Protein AF-A0A519RHC0-F1 (afdb_monomer_lite)

Structure (mmCIF, N/CA/C/O backbone):
data_AF-A0A519RHC0-F1
#
_entry.id   AF-A0A519RHC0-F1
#
loop_
_atom_site.group_PDB
_atom_site.id
_atom_site.type_symbol
_atom_site.label_atom_id
_atom_site.label_alt_id
_atom_site.label_comp_id
_atom_site.label_asym_id
_atom_site.label_entity_id
_atom_site.label_seq_id
_atom_site.pdbx_PDB_ins_code
_atom_site.Cartn_x
_atom_site.Cartn_y
_atom_site.Cartn_z
_atom_site.occupancy
_atom_site.B_iso_or_equiv
_atom_site.auth_seq_id
_atom_site.auth_comp_id
_atom_site.auth_asym_id
_atom_site.auth_atom_id
_atom_site.pdbx_PDB_model_num
ATOM 1 N N . MET A 1 1 ? -9.148 10.036 -13.411 1.00 66.56 1 MET A N 1
ATOM 2 C CA . MET A 1 1 ? -9.063 9.448 -12.068 1.00 66.56 1 MET A CA 1
ATOM 3 C C . MET A 1 1 ? -7.652 9.653 -11.545 1.00 66.56 1 MET A C 1
ATOM 5 O O . MET A 1 1 ? -6.712 9.320 -12.264 1.00 66.56 1 MET A O 1
ATOM 9 N N . THR A 1 2 ? -7.493 10.278 -10.383 1.00 83.12 2 THR A N 1
ATOM 10 C CA . THR A 1 2 ? -6.191 10.531 -9.744 1.00 83.12 2 THR A CA 1
ATOM 11 C C . THR A 1 2 ? -5.680 9.282 -9.009 1.00 83.12 2 THR A C 1
ATOM 13 O O . THR A 1 2 ? -6.418 8.313 -8.827 1.00 83.12 2 THR A O 1
ATOM 16 N N . VAL A 1 3 ? -4.407 9.281 -8.585 1.00 81.81 3 VAL A N 1
ATOM 17 C CA . VAL A 1 3 ? -3.841 8.221 -7.717 1.00 81.81 3 VAL A CA 1
ATOM 18 C C . VAL A 1 3 ? -4.651 8.081 -6.438 1.00 81.81 3 VAL A C 1
ATOM 20 O O . VAL A 1 3 ? -4.997 6.974 -6.043 1.00 81.81 3 VAL A O 1
ATOM 23 N N . GLN A 1 4 ? -4.970 9.218 -5.828 1.00 85.00 4 GLN A N 1
ATOM 24 C CA . GLN A 1 4 ? -5.703 9.286 -4.578 1.00 85.00 4 GLN A CA 1
ATOM 25 C C . GLN A 1 4 ? -7.122 8.728 -4.727 1.00 85.00 4 GLN A C 1
ATOM 27 O O . GLN A 1 4 ? -7.542 7.918 -3.913 1.00 85.00 4 GLN A O 1
ATOM 32 N N . GLU A 1 5 ? -7.837 9.078 -5.802 1.00 88.06 5 GLU A N 1
ATOM 33 C CA . GLU A 1 5 ? -9.169 8.523 -6.080 1.00 88.06 5 GLU A CA 1
ATOM 34 C C . GLU A 1 5 ? -9.130 7.001 -6.254 1.00 88.06 5 GLU A C 1
ATOM 36 O O . GLU A 1 5 ? -9.985 6.299 -5.718 1.00 88.06 5 GLU A O 1
ATOM 41 N N . LEU A 1 6 ? -8.124 6.482 -6.966 1.00 88.50 6 LEU A N 1
ATOM 42 C CA . LEU A 1 6 ? -7.951 5.042 -7.147 1.00 88.50 6 LEU A CA 1
ATOM 43 C C . LEU A 1 6 ? -7.641 4.336 -5.820 1.00 88.50 6 LEU A C 1
ATOM 45 O O . LEU A 1 6 ? -8.200 3.275 -5.553 1.00 88.50 6 LEU A O 1
ATOM 49 N N . ILE A 1 7 ? -6.774 4.922 -4.990 1.00 91.69 7 ILE A N 1
ATOM 50 C CA . ILE A 1 7 ? -6.450 4.390 -3.661 1.00 91.69 7 ILE A CA 1
ATOM 51 C C . ILE A 1 7 ? -7.691 4.367 -2.784 1.00 91.69 7 ILE A C 1
ATOM 53 O O . ILE A 1 7 ? -7.992 3.317 -2.229 1.00 91.69 7 ILE A O 1
AT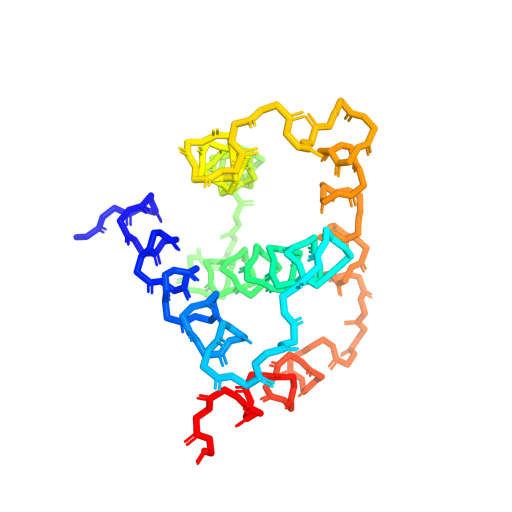OM 57 N N . ASN A 1 8 ? -8.439 5.468 -2.719 1.00 91.31 8 ASN A N 1
ATOM 58 C CA . ASN A 1 8 ? -9.664 5.539 -1.930 1.00 91.31 8 ASN A CA 1
ATOM 59 C C . ASN A 1 8 ? -10.654 4.456 -2.368 1.00 91.31 8 ASN A C 1
ATOM 61 O O . ASN A 1 8 ? -11.100 3.676 -1.539 1.00 91.31 8 ASN A O 1
ATOM 65 N N . GLN A 1 9 ? -10.908 4.316 -3.674 1.00 91.88 9 GLN A N 1
ATOM 66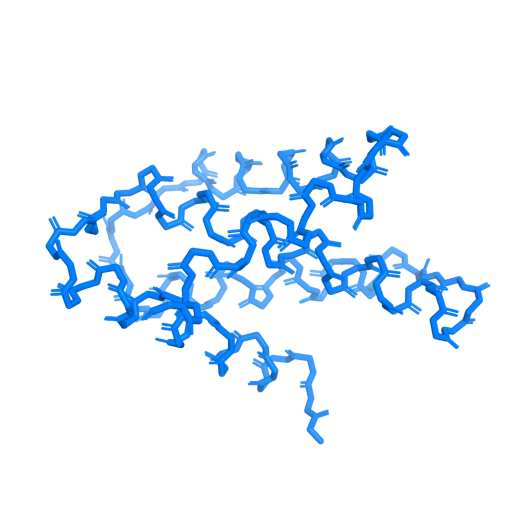 C CA . GLN A 1 9 ? -11.815 3.285 -4.190 1.00 91.88 9 GLN A CA 1
ATOM 67 C C . GLN A 1 9 ? -11.367 1.857 -3.851 1.00 91.88 9 GLN A C 1
ATOM 69 O O . GLN A 1 9 ? -12.195 1.024 -3.479 1.00 91.88 9 GLN A O 1
ATOM 74 N N . GLN A 1 10 ? -10.075 1.548 -4.000 1.00 92.00 10 GLN A N 1
ATOM 75 C CA . GLN A 1 10 ? -9.565 0.209 -3.700 1.00 92.00 10 GLN A CA 1
ATOM 76 C C . GLN A 1 10 ? -9.571 -0.079 -2.201 1.00 92.00 10 GLN A C 1
ATOM 78 O O . GLN A 1 10 ? -10.040 -1.137 -1.782 1.00 92.00 10 GLN A O 1
ATOM 83 N N . MET A 1 11 ? -9.102 0.869 -1.394 1.00 95.06 11 MET A N 1
ATOM 84 C CA . MET A 1 11 ? -9.089 0.742 0.055 1.00 95.06 11 MET A CA 1
ATOM 85 C C . MET A 1 11 ? -10.511 0.633 0.608 1.00 95.06 11 MET A C 1
ATOM 87 O O . MET A 1 11 ? -10.773 -0.298 1.362 1.00 95.06 11 MET A O 1
ATOM 91 N N . ASP A 1 12 ? -11.454 1.472 0.173 1.00 94.38 12 ASP A N 1
ATOM 92 C CA . ASP A 1 12 ? -12.867 1.376 0.563 1.00 94.38 12 ASP A CA 1
ATOM 93 C C . ASP A 1 12 ? -13.445 -0.006 0.251 1.00 94.38 12 ASP A C 1
ATOM 95 O O . ASP A 1 12 ? -14.127 -0.609 1.083 1.00 94.38 12 ASP A O 1
ATOM 99 N N . HIS A 1 13 ? -13.140 -0.549 -0.931 1.00 94.19 13 HIS A N 1
ATOM 100 C CA . HIS A 1 13 ? -13.584 -1.885 -1.307 1.00 94.19 13 HIS A CA 1
ATOM 101 C C . HIS A 1 13 ? -13.018 -2.965 -0.372 1.00 94.19 13 HIS A C 1
ATOM 103 O O . HIS A 1 13 ? -13.774 -3.779 0.167 1.00 94.19 13 HIS A O 1
ATOM 109 N N . PHE A 1 14 ? -11.700 -2.982 -0.160 1.00 94.75 14 PHE A N 1
ATOM 110 C CA . PHE A 1 14 ? -11.042 -4.007 0.651 1.00 94.75 14 PHE A CA 1
ATOM 111 C C . PHE A 1 14 ? -11.407 -3.897 2.134 1.00 94.75 14 PHE A C 1
ATOM 113 O O . PHE A 1 14 ? -11.755 -4.900 2.759 1.00 94.75 14 PHE A O 1
ATOM 120 N N . ILE A 1 15 ? -11.409 -2.684 2.686 1.00 94.12 15 ILE A N 1
ATOM 121 C CA . ILE A 1 15 ? -11.832 -2.419 4.062 1.00 94.12 15 ILE A CA 1
ATOM 122 C C . ILE A 1 15 ? -13.308 -2.778 4.247 1.00 94.12 15 ILE A C 1
ATOM 124 O O . ILE A 1 15 ? -13.644 -3.485 5.197 1.00 94.12 15 ILE A O 1
ATOM 128 N N . GLY A 1 16 ? -14.188 -2.396 3.317 1.00 93.31 16 GLY A N 1
ATOM 129 C CA . GLY A 1 16 ? -15.605 -2.762 3.364 1.00 93.31 16 GLY A CA 1
ATOM 130 C C . GLY A 1 16 ? -15.823 -4.279 3.394 1.00 93.31 16 GLY A C 1
ATOM 131 O O . GLY A 1 16 ? -16.656 -4.780 4.152 1.00 93.31 16 GLY A O 1
ATOM 132 N N . LYS A 1 17 ? -15.022 -5.038 2.637 1.00 94.44 17 LYS A N 1
ATOM 133 C CA . LYS A 1 17 ? -15.031 -6.509 2.667 1.00 94.44 17 LYS A CA 1
ATOM 134 C C . LYS A 1 17 ? -14.544 -7.076 4.003 1.00 94.44 17 LYS A C 1
ATOM 136 O O . LYS A 1 17 ? -15.149 -8.030 4.492 1.00 94.44 17 LYS A O 1
ATOM 141 N N . LEU A 1 18 ? -13.502 -6.502 4.608 1.00 93.12 18 LEU A N 1
ATOM 142 C CA . LEU A 1 18 ? -13.039 -6.907 5.942 1.00 93.12 18 LEU A CA 1
ATOM 143 C C . LEU A 1 18 ? -14.095 -6.640 7.016 1.00 93.12 18 LEU A C 1
ATOM 145 O O . LEU A 1 18 ? -14.338 -7.504 7.857 1.00 93.12 18 LEU A O 1
ATOM 149 N N . ILE A 1 19 ? -14.755 -5.480 6.961 1.00 92.25 19 ILE A N 1
ATOM 150 C CA . ILE A 1 19 ? -15.847 -5.122 7.874 1.00 92.25 19 ILE A CA 1
ATOM 151 C C . ILE A 1 19 ? -17.000 -6.120 7.727 1.00 92.25 19 ILE A C 1
ATOM 153 O O . ILE A 1 19 ? -17.457 -6.675 8.723 1.00 92.25 19 ILE A O 1
ATOM 157 N N . ALA A 1 20 ? -17.423 -6.426 6.495 1.00 92.50 20 ALA A N 1
ATOM 158 C CA . ALA A 1 20 ? -18.502 -7.384 6.240 1.00 92.50 20 ALA A CA 1
ATOM 159 C C . ALA A 1 20 ? -18.192 -8.801 6.760 1.00 92.50 20 ALA A C 1
ATOM 161 O O . ALA A 1 20 ? -19.104 -9.530 7.147 1.00 92.50 20 ALA A O 1
ATOM 162 N N . LYS A 1 21 ? -16.911 -9.189 6.790 1.00 91.75 21 LYS A N 1
ATOM 163 C CA . LYS A 1 21 ? -16.441 -10.477 7.328 1.00 91.75 21 LYS A CA 1
ATOM 164 C C . LYS A 1 21 ? -16.122 -10.433 8.831 1.00 91.75 21 LYS A C 1
ATOM 166 O O . LYS A 1 21 ? -15.722 -11.455 9.380 1.00 91.75 21 LYS A O 1
ATOM 171 N N . ASN A 1 22 ? -16.291 -9.285 9.497 1.00 91.62 22 ASN A N 1
ATOM 172 C CA . ASN A 1 22 ? -15.878 -9.044 10.885 1.00 91.62 22 ASN A CA 1
ATOM 173 C C . ASN A 1 22 ? -14.388 -9.372 11.138 1.00 91.62 22 ASN A C 1
ATOM 175 O O . ASN A 1 22 ? -14.020 -9.949 12.158 1.00 91.62 22 ASN A O 1
ATOM 179 N N . GLN A 1 23 ? -13.536 -9.034 10.166 1.00 92.00 23 GLN A N 1
ATOM 180 C CA . GLN A 1 23 ? -12.092 -9.304 10.147 1.00 92.00 23 GLN A CA 1
ATOM 181 C C . GLN A 1 23 ? -11.253 -8.020 10.228 1.00 92.00 23 GLN A C 1
ATOM 183 O O . GLN A 1 23 ? -10.064 -8.036 9.921 1.00 92.00 23 GLN A O 1
ATOM 188 N N . ILE A 1 24 ? -11.865 -6.890 10.590 1.00 92.19 24 ILE A N 1
ATOM 189 C CA . ILE A 1 24 ? -11.165 -5.609 10.661 1.00 92.19 24 ILE A CA 1
ATOM 190 C C . ILE A 1 24 ? -10.301 -5.535 11.931 1.00 92.19 24 ILE A C 1
ATOM 192 O O . ILE A 1 24 ? -10.788 -5.719 13.044 1.00 92.19 24 ILE A O 1
ATOM 196 N N . SER A 1 25 ? -9.008 -5.272 11.751 1.00 93.44 25 SER A N 1
ATOM 197 C CA . SER A 1 25 ? -8.040 -4.973 12.812 1.00 93.44 25 SER A CA 1
ATOM 198 C C . SER A 1 25 ? -6.976 -4.015 12.275 1.00 93.44 25 SER A C 1
ATOM 200 O O . SER A 1 25 ? -6.850 -3.866 11.055 1.00 93.44 25 SER A O 1
ATOM 202 N N . ILE A 1 26 ? -6.192 -3.392 13.161 1.00 92.00 26 ILE A N 1
ATOM 203 C CA . ILE A 1 26 ? -5.074 -2.517 12.767 1.00 92.00 26 ILE A CA 1
ATOM 204 C C . ILE A 1 26 ? -4.113 -3.279 11.851 1.00 92.00 26 ILE A C 1
ATOM 206 O O . ILE A 1 26 ? -3.783 -2.800 10.768 1.00 92.00 26 ILE A O 1
ATOM 210 N N . GLU A 1 27 ? -3.743 -4.509 12.216 1.00 93.62 27 GLU A N 1
ATOM 211 C CA . GLU A 1 27 ? -2.836 -5.334 11.417 1.00 93.62 27 GLU A CA 1
ATOM 212 C C . GLU A 1 27 ? -3.397 -5.600 10.020 1.00 93.62 27 GLU A C 1
ATOM 214 O O . GLU A 1 27 ? -2.652 -5.549 9.042 1.00 93.62 27 GLU A O 1
ATOM 219 N N . LYS A 1 28 ? -4.712 -5.834 9.903 1.00 94.75 28 LYS A N 1
ATOM 220 C CA . LYS A 1 28 ? -5.358 -6.053 8.606 1.00 94.75 28 LYS A CA 1
ATOM 221 C C . LYS A 1 28 ? -5.439 -4.799 7.752 1.00 94.75 28 LYS A C 1
ATOM 223 O O . LYS A 1 28 ? -5.265 -4.900 6.540 1.00 94.75 28 LYS A O 1
ATOM 228 N N . VAL A 1 29 ? -5.647 -3.631 8.350 1.00 95.06 29 VAL A N 1
ATOM 229 C CA . VAL A 1 29 ? -5.599 -2.359 7.618 1.00 95.06 29 VAL A CA 1
ATOM 230 C C . VAL A 1 29 ? -4.186 -2.098 7.094 1.00 95.06 29 VAL A C 1
ATOM 232 O O . VAL A 1 29 ? -4.041 -1.781 5.915 1.00 95.06 29 VAL A O 1
ATOM 235 N N . ILE A 1 30 ? -3.150 -2.298 7.922 1.00 95.56 30 ILE A N 1
ATOM 236 C CA . ILE A 1 30 ? -1.743 -2.188 7.495 1.00 95.56 30 ILE A CA 1
ATOM 237 C C . ILE A 1 30 ? -1.469 -3.165 6.351 1.00 95.56 30 ILE A C 1
ATOM 239 O O . ILE A 1 30 ? -0.926 -2.770 5.323 1.00 95.56 30 ILE A O 1
ATOM 243 N N . GLU A 1 31 ? -1.870 -4.429 6.502 1.00 96.12 31 GLU A N 1
ATOM 244 C CA . GLU A 1 31 ? -1.678 -5.470 5.491 1.00 96.12 31 GLU A CA 1
ATOM 245 C C . GLU A 1 31 ? -2.313 -5.073 4.151 1.00 96.12 31 GLU A C 1
ATOM 247 O O . GLU A 1 31 ? -1.631 -5.093 3.125 1.00 96.12 31 GLU A O 1
ATOM 252 N N . VAL A 1 32 ? -3.580 -4.649 4.151 1.00 96.50 32 VAL A N 1
ATOM 253 C CA . VAL A 1 32 ? -4.289 -4.210 2.938 1.00 96.50 32 VAL A CA 1
ATOM 254 C C . VAL A 1 32 ? -3.638 -2.973 2.323 1.00 96.50 32 VAL A C 1
ATOM 256 O O . VAL A 1 32 ? -3.434 -2.939 1.107 1.00 96.50 32 VAL A O 1
ATOM 259 N N . ALA A 1 33 ? -3.279 -1.974 3.134 1.00 96.62 33 ALA A N 1
ATOM 260 C CA . ALA A 1 33 ? -2.631 -0.756 2.655 1.00 96.62 33 ALA A CA 1
ATOM 261 C C . ALA A 1 33 ? -1.284 -1.062 1.992 1.00 96.62 33 ALA A C 1
ATOM 263 O O . ALA A 1 33 ? -1.009 -0.587 0.891 1.00 96.62 33 ALA A O 1
ATOM 264 N N . THR A 1 34 ? -0.480 -1.922 2.619 1.00 97.12 34 THR A N 1
ATOM 265 C CA . THR A 1 34 ? 0.811 -2.380 2.107 1.00 97.12 34 THR A CA 1
ATOM 266 C C . THR A 1 34 ? 0.678 -3.093 0.757 1.00 97.12 34 THR A C 1
ATOM 268 O O . THR A 1 34 ? 1.390 -2.756 -0.193 1.00 97.12 34 THR A O 1
ATOM 271 N N . HIS A 1 35 ? -0.254 -4.042 0.629 1.00 97.06 35 HIS A N 1
ATOM 272 C CA . HIS A 1 35 ? -0.467 -4.765 -0.630 1.00 97.06 35 HIS A CA 1
ATOM 273 C C . HIS A 1 35 ? -1.011 -3.836 -1.725 1.00 97.06 35 HIS A C 1
ATOM 275 O O . HIS A 1 35 ? -0.541 -3.873 -2.864 1.00 97.06 35 HIS A O 1
ATOM 281 N N . THR A 1 36 ? -1.946 -2.949 -1.379 1.00 96.50 36 THR A N 1
ATOM 282 C CA . THR A 1 36 ? -2.514 -1.957 -2.306 1.00 96.50 36 THR A CA 1
ATOM 283 C C . THR A 1 36 ? -1.440 -0.998 -2.817 1.00 96.50 36 THR A C 1
ATOM 285 O O . THR A 1 36 ? -1.316 -0.795 -4.025 1.00 96.50 36 THR A O 1
ATOM 288 N N . GLY A 1 37 ? -0.593 -0.470 -1.929 1.00 96.69 37 GLY A N 1
ATOM 289 C CA . GLY A 1 37 ? 0.527 0.393 -2.303 1.00 96.69 37 GLY A CA 1
ATOM 290 C C . GLY A 1 37 ? 1.512 -0.287 -3.240 1.00 96.69 37 GLY A C 1
ATOM 291 O O . GLY A 1 37 ? 1.845 0.264 -4.293 1.00 96.69 37 GLY A O 1
ATOM 292 N N . ALA A 1 38 ? 1.929 -1.507 -2.900 1.00 97.19 38 ALA A N 1
ATOM 293 C CA . ALA A 1 38 ? 2.879 -2.262 -3.708 1.00 97.19 38 ALA A CA 1
ATOM 294 C C . ALA A 1 38 ? 2.304 -2.554 -5.103 1.00 97.19 38 ALA A C 1
ATOM 296 O O . ALA A 1 38 ? 2.973 -2.345 -6.115 1.00 97.19 38 ALA A O 1
ATOM 297 N N . TYR A 1 39 ? 1.033 -2.956 -5.176 1.00 95.94 39 TYR A N 1
ATOM 298 C CA . TYR A 1 39 ? 0.345 -3.218 -6.438 1.00 95.94 39 TYR A CA 1
ATOM 299 C C . TYR A 1 39 ? 0.282 -1.984 -7.342 1.00 95.94 39 TYR A C 1
ATOM 301 O O . TYR A 1 39 ? 0.587 -2.061 -8.534 1.00 95.94 39 TYR A O 1
ATOM 309 N N . LEU A 1 40 ? -0.074 -0.827 -6.781 1.00 94.50 40 LEU A N 1
ATOM 310 C CA . LEU A 1 40 ? -0.178 0.416 -7.541 1.00 94.50 40 LEU A CA 1
ATOM 311 C C . LEU A 1 40 ? 1.183 0.906 -8.038 1.00 94.50 40 LEU A C 1
ATOM 313 O O . LEU A 1 40 ? 1.293 1.302 -9.201 1.00 94.50 40 LEU A O 1
ATOM 317 N N . ILE A 1 41 ? 2.220 0.831 -7.199 1.00 95.75 41 ILE A N 1
ATOM 318 C CA . ILE A 1 41 ? 3.596 1.163 -7.591 1.00 95.75 41 ILE A CA 1
ATOM 319 C C . ILE A 1 41 ? 4.056 0.251 -8.732 1.00 95.75 41 ILE A C 1
ATOM 321 O O . ILE A 1 41 ? 4.542 0.741 -9.755 1.00 95.75 41 ILE A O 1
ATOM 325 N N . ARG A 1 42 ? 3.857 -1.067 -8.601 1.00 95.56 42 ARG A N 1
ATOM 326 C CA . ARG A 1 42 ? 4.236 -2.040 -9.632 1.00 95.56 42 ARG A CA 1
ATOM 327 C C . ARG A 1 42 ? 3.515 -1.781 -10.953 1.00 95.56 42 ARG A C 1
ATOM 329 O O . ARG A 1 42 ? 4.160 -1.744 -11.999 1.00 95.56 42 ARG A O 1
ATOM 336 N N . ASN A 1 43 ? 2.205 -1.554 -10.914 1.00 92.31 43 ASN A N 1
ATOM 337 C CA . ASN A 1 43 ? 1.420 -1.278 -12.114 1.00 92.31 43 ASN A CA 1
ATOM 338 C C . ASN A 1 43 ? 1.856 0.002 -12.814 1.00 92.31 43 ASN A C 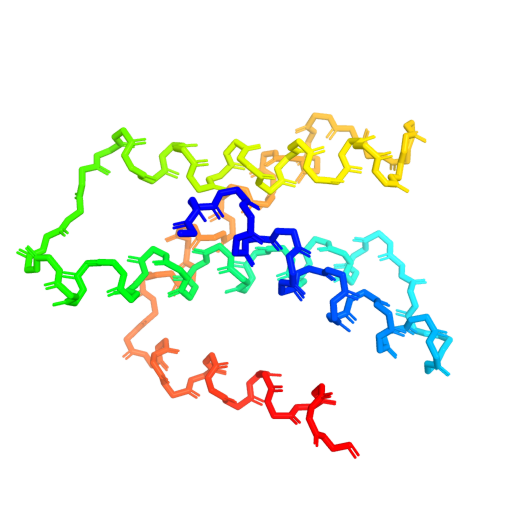1
ATOM 340 O O . ASN A 1 43 ? 2.005 0.001 -14.034 1.00 92.31 43 ASN A O 1
ATOM 344 N N . ARG A 1 44 ? 2.104 1.076 -12.059 1.00 91.69 44 ARG A N 1
ATOM 345 C CA . ARG A 1 44 ? 2.632 2.326 -12.618 1.00 91.69 44 ARG A CA 1
ATOM 346 C C . ARG A 1 44 ? 3.986 2.117 -13.268 1.00 91.69 44 ARG A C 1
ATOM 348 O O . ARG A 1 44 ? 4.169 2.526 -14.409 1.00 91.69 44 ARG A O 1
ATOM 355 N N . HIS A 1 45 ? 4.888 1.412 -12.587 1.00 94.06 45 HIS A N 1
ATOM 356 C CA . HIS A 1 45 ? 6.196 1.077 -13.135 1.00 94.06 45 HIS A CA 1
ATOM 357 C C . HIS A 1 45 ? 6.088 0.340 -14.479 1.00 94.06 45 HIS A C 1
ATOM 359 O O . HIS A 1 45 ? 6.777 0.692 -15.434 1.00 94.06 45 HIS A O 1
ATOM 365 N N . ILE A 1 46 ? 5.190 -0.644 -14.583 1.00 92.94 46 ILE A N 1
ATOM 366 C CA . ILE A 1 46 ? 4.953 -1.391 -15.828 1.00 92.94 46 ILE A CA 1
ATOM 367 C C . ILE A 1 46 ? 4.340 -0.489 -16.912 1.00 92.94 46 ILE A C 1
ATOM 369 O O . ILE A 1 46 ? 4.823 -0.482 -18.044 1.00 92.94 46 ILE A O 1
ATOM 373 N N . GLN A 1 47 ? 3.301 0.284 -16.579 1.00 91.06 47 GLN A N 1
ATOM 374 C CA . GLN A 1 47 ? 2.579 1.146 -17.525 1.00 91.06 47 GLN A CA 1
ATOM 375 C C . GLN A 1 47 ? 3.465 2.260 -18.095 1.00 91.06 47 GLN A C 1
ATOM 377 O O . GLN A 1 47 ? 3.441 2.516 -19.298 1.00 91.06 47 GLN A O 1
ATOM 382 N N . ASN A 1 48 ? 4.277 2.882 -17.242 1.00 92.06 48 ASN A N 1
ATOM 383 C CA . ASN A 1 48 ? 5.110 4.029 -17.592 1.00 92.06 48 ASN A CA 1
ATOM 384 C C . ASN A 1 48 ? 6.547 3.631 -17.980 1.00 92.06 48 ASN A C 1
ATOM 386 O O . ASN A 1 48 ? 7.353 4.503 -18.297 1.00 92.06 48 ASN A O 1
ATOM 390 N N . LYS A 1 49 ? 6.877 2.327 -17.982 1.00 92.31 49 LYS A N 1
ATOM 391 C CA . LYS A 1 49 ? 8.244 1.792 -18.176 1.00 92.31 49 LYS A CA 1
ATOM 392 C C . LYS A 1 49 ? 9.264 2.387 -17.194 1.00 92.31 49 LYS A C 1
ATOM 394 O O . LYS A 1 49 ? 10.419 2.625 -17.543 1.00 92.31 49 LYS A O 1
ATOM 399 N N . GLY A 1 50 ? 8.819 2.644 -15.972 1.00 91.94 50 GLY A N 1
ATOM 400 C CA . GLY A 1 50 ? 9.550 3.371 -14.945 1.00 91.94 50 GLY A CA 1
ATOM 401 C C . GLY A 1 50 ? 8.591 3.980 -13.930 1.00 91.94 50 GLY A C 1
ATOM 402 O O . GLY A 1 50 ? 7.402 4.120 -14.195 1.00 91.94 50 GLY A O 1
ATOM 403 N N . ILE A 1 51 ? 9.102 4.317 -12.752 1.00 93.62 51 ILE A N 1
ATOM 404 C CA . ILE A 1 51 ? 8.362 5.096 -11.756 1.00 93.62 51 ILE A CA 1
ATOM 405 C C . ILE A 1 51 ? 9.357 5.987 -11.018 1.00 93.62 51 ILE A C 1
ATOM 407 O O . ILE A 1 51 ? 10.464 5.534 -10.714 1.00 93.62 51 ILE A O 1
ATOM 411 N N . SER A 1 52 ? 8.998 7.248 -10.782 1.00 95.00 52 SER A N 1
ATOM 412 C CA . SER A 1 52 ? 9.855 8.163 -10.023 1.00 95.00 52 SER A CA 1
ATOM 413 C C . SER A 1 52 ? 9.689 7.977 -8.512 1.00 95.00 52 SER A C 1
ATOM 415 O O . SER A 1 52 ? 8.680 7.456 -8.030 1.00 95.00 52 SER A O 1
ATOM 417 N N . GLU A 1 53 ? 10.669 8.448 -7.740 1.00 94.19 53 GLU A N 1
ATOM 418 C CA . GLU A 1 53 ? 10.563 8.491 -6.275 1.00 94.19 53 GLU A CA 1
ATOM 419 C C . GLU A 1 53 ? 9.389 9.366 -5.810 1.00 94.19 53 GLU A C 1
ATOM 421 O O . GLU A 1 53 ? 8.719 9.030 -4.837 1.00 94.19 53 GLU A O 1
ATOM 426 N N . GLU A 1 54 ? 9.086 10.443 -6.540 1.00 94.12 54 GLU A N 1
ATOM 427 C CA . GLU A 1 54 ? 7.944 11.325 -6.272 1.00 94.12 54 GLU A CA 1
ATOM 428 C C . GLU A 1 54 ? 6.607 10.594 -6.447 1.00 94.12 54 GLU A C 1
ATOM 430 O O . GLU A 1 54 ? 5.702 10.744 -5.627 1.00 94.12 54 GLU A O 1
ATOM 435 N N . GLU A 1 55 ? 6.478 9.758 -7.482 1.00 92.00 55 GLU A N 1
ATOM 436 C CA . GLU A 1 55 ? 5.280 8.942 -7.689 1.00 92.00 55 GLU A CA 1
ATOM 437 C C . GLU A 1 55 ? 5.120 7.876 -6.601 1.00 92.00 55 GLU A C 1
ATOM 439 O O . GLU A 1 55 ? 4.006 7.652 -6.121 1.00 92.00 55 GLU A O 1
ATOM 444 N N . ILE A 1 56 ? 6.219 7.243 -6.177 1.00 95.38 56 ILE A N 1
ATOM 445 C CA . ILE A 1 56 ? 6.208 6.307 -5.043 1.00 95.38 56 ILE A CA 1
ATOM 446 C C . ILE A 1 56 ? 5.753 7.034 -3.772 1.00 95.38 56 ILE A C 1
ATOM 448 O O . ILE A 1 56 ? 4.856 6.555 -3.076 1.00 95.38 56 ILE A O 1
ATOM 452 N N . ALA A 1 57 ? 6.330 8.204 -3.487 1.00 94.88 57 ALA A N 1
ATOM 453 C CA . ALA A 1 57 ? 5.969 9.014 -2.329 1.00 94.88 57 ALA A CA 1
ATOM 454 C C . ALA A 1 57 ? 4.490 9.428 -2.363 1.00 94.88 57 ALA A C 1
ATOM 456 O O . ALA A 1 57 ? 3.815 9.350 -1.341 1.00 94.88 57 ALA A O 1
ATOM 457 N N . MET A 1 58 ? 3.959 9.786 -3.536 1.00 94.19 58 MET A N 1
ATOM 458 C CA . MET A 1 58 ? 2.549 10.138 -3.712 1.00 94.19 58 MET A CA 1
ATOM 459 C C . MET A 1 58 ? 1.608 8.967 -3.401 1.00 94.19 58 MET A C 1
ATOM 461 O O . MET A 1 58 ? 0.582 9.168 -2.748 1.00 94.19 58 MET A O 1
ATOM 465 N N . VAL A 1 59 ? 1.946 7.746 -3.836 1.00 95.31 59 VAL A N 1
ATOM 466 C CA . VAL A 1 59 ? 1.165 6.540 -3.507 1.00 95.31 59 VAL A CA 1
ATOM 467 C C . VAL A 1 59 ? 1.176 6.286 -2.000 1.00 95.31 59 VAL A C 1
ATOM 469 O O . VAL A 1 59 ? 0.118 6.091 -1.405 1.00 95.31 59 VAL A O 1
ATOM 472 N N . LEU A 1 60 ? 2.354 6.326 -1.374 1.00 95.88 60 LEU A N 1
ATOM 473 C CA . LEU A 1 60 ? 2.499 6.092 0.064 1.00 95.88 60 LEU A CA 1
ATOM 474 C C . LEU A 1 60 ? 1.762 7.148 0.896 1.00 95.88 60 LEU A C 1
ATOM 476 O O . LEU A 1 60 ? 1.040 6.794 1.825 1.00 95.88 60 LEU A O 1
ATOM 480 N N . GLN A 1 61 ? 1.890 8.428 0.536 1.00 94.50 61 GLN A N 1
ATOM 481 C CA . GLN A 1 61 ? 1.192 9.516 1.219 1.00 94.50 61 GLN A CA 1
ATOM 482 C C . GLN A 1 61 ? -0.324 9.358 1.102 1.00 94.50 61 GLN A C 1
ATOM 484 O O . GLN A 1 61 ? -1.025 9.473 2.098 1.00 94.50 61 GLN A O 1
ATOM 489 N N . SER A 1 62 ? -0.826 9.001 -0.081 1.00 94.56 62 SER A N 1
ATOM 490 C CA . SER A 1 62 ? -2.264 8.797 -0.293 1.00 94.56 62 SER A CA 1
ATOM 491 C C . SER A 1 62 ? -2.833 7.658 0.567 1.00 94.56 62 SER A C 1
ATOM 493 O O . SER A 1 62 ? -3.971 7.746 1.020 1.00 94.56 62 SER A O 1
ATOM 495 N N . LEU A 1 63 ? -2.056 6.596 0.826 1.00 95.06 63 LEU A N 1
ATOM 496 C CA . LEU A 1 63 ? -2.456 5.526 1.751 1.00 95.06 63 LEU A CA 1
ATOM 497 C C . LEU A 1 63 ? -2.504 6.016 3.199 1.00 95.06 63 LEU A C 1
ATOM 499 O O . LEU A 1 63 ? -3.451 5.710 3.918 1.00 95.06 63 LEU A O 1
ATOM 503 N N . ILE A 1 64 ? -1.495 6.780 3.622 1.00 93.38 64 ILE A N 1
ATOM 504 C CA . ILE A 1 64 ? -1.437 7.361 4.968 1.00 93.38 64 ILE A CA 1
ATOM 505 C C . ILE A 1 64 ? -2.604 8.332 5.176 1.00 93.38 64 ILE A C 1
ATOM 507 O O . ILE A 1 64 ? -3.257 8.284 6.216 1.00 93.38 64 ILE A O 1
ATOM 511 N N . ASP A 1 65 ? -2.909 9.165 4.182 1.00 93.25 65 ASP A N 1
ATOM 512 C CA . ASP A 1 65 ? -4.040 10.094 4.219 1.00 93.25 65 ASP A CA 1
ATOM 513 C C . ASP A 1 65 ? -5.367 9.340 4.335 1.00 93.25 65 ASP A C 1
ATOM 515 O O . ASP A 1 65 ? -6.207 9.694 5.163 1.00 93.25 65 ASP A O 1
ATOM 519 N N . PHE A 1 66 ? -5.537 8.257 3.567 1.00 94.12 66 PHE A N 1
ATOM 520 C CA . PHE A 1 66 ? -6.709 7.392 3.674 1.00 94.12 66 PHE A CA 1
ATOM 521 C C . PHE A 1 66 ? -6.853 6.802 5.082 1.00 94.12 66 PHE A C 1
ATOM 523 O O . PHE A 1 66 ? -7.937 6.860 5.664 1.00 94.12 66 PHE A O 1
ATOM 530 N N . ILE A 1 67 ? -5.777 6.236 5.640 1.00 93.44 67 ILE A N 1
ATOM 531 C CA . ILE A 1 67 ? -5.811 5.607 6.967 1.00 93.44 67 ILE A CA 1
ATOM 532 C C . ILE A 1 67 ? -6.121 6.652 8.042 1.00 93.44 67 ILE A C 1
ATOM 534 O O . ILE A 1 67 ? -7.012 6.431 8.859 1.00 93.44 67 ILE A O 1
ATOM 538 N N . ASN A 1 68 ? -5.443 7.803 8.014 1.00 92.12 68 ASN A N 1
ATOM 539 C CA . ASN A 1 68 ? -5.678 8.890 8.964 1.00 92.12 68 ASN A CA 1
ATOM 540 C C . ASN A 1 68 ? -7.121 9.390 8.920 1.00 92.12 68 ASN A C 1
ATOM 542 O O . ASN A 1 68 ? -7.709 9.619 9.970 1.00 92.12 68 ASN A O 1
ATOM 546 N N . HIS A 1 69 ? -7.689 9.537 7.722 1.00 92.31 69 HIS A N 1
ATOM 547 C CA . HIS A 1 69 ? -9.053 10.025 7.554 1.00 92.31 69 HIS A CA 1
ATOM 548 C C . HIS A 1 69 ? -10.109 9.031 8.057 1.00 92.31 69 HIS A C 1
ATOM 550 O O . HIS A 1 69 ? -11.110 9.437 8.636 1.00 92.31 69 HIS A O 1
ATOM 556 N N . ASN A 1 70 ? -9.901 7.731 7.837 1.00 91.44 70 ASN A N 1
ATOM 557 C CA . ASN A 1 70 ? -10.919 6.714 8.118 1.00 91.44 70 ASN A CA 1
ATOM 558 C C . ASN A 1 70 ? -10.777 6.050 9.496 1.00 91.44 70 ASN A C 1
ATOM 560 O O . ASN A 1 70 ? -11.739 5.472 10.000 1.00 91.44 70 ASN A O 1
ATOM 564 N N . PHE A 1 71 ? -9.596 6.119 10.112 1.00 90.00 71 PHE A N 1
ATOM 565 C CA . PHE A 1 71 ? -9.282 5.440 11.372 1.00 90.00 71 PHE A CA 1
ATOM 566 C C . PHE A 1 71 ? -8.636 6.383 12.394 1.00 90.00 71 PHE A C 1
ATOM 568 O O . PHE A 1 71 ? -7.750 5.971 13.144 1.00 90.00 71 PHE A O 1
ATOM 575 N N . GLU A 1 72 ? -9.058 7.651 12.409 1.00 84.50 72 GLU A N 1
ATOM 576 C CA . GLU A 1 72 ? -8.528 8.719 13.267 1.00 84.50 72 GLU A CA 1
ATOM 577 C C . GLU A 1 72 ? -8.098 8.229 14.665 1.00 84.50 72 GLU A C 1
ATOM 579 O O . GLU A 1 72 ? -8.860 7.580 15.385 1.00 84.50 72 GLU A O 1
ATOM 584 N N . ASN A 1 73 ? -6.870 8.575 15.068 1.00 86.25 73 ASN A N 1
ATOM 585 C CA . ASN A 1 73 ? -6.251 8.234 16.359 1.00 86.25 73 ASN A CA 1
ATOM 586 C C . ASN A 1 73 ? -6.028 6.733 16.646 1.00 86.25 73 ASN A C 1
ATOM 588 O O . ASN A 1 73 ? -5.571 6.401 17.739 1.00 86.25 73 ASN A O 1
ATOM 592 N N . GLN A 1 74 ? -6.315 5.824 15.707 1.00 91.69 74 GLN A N 1
ATOM 593 C CA . GLN A 1 74 ? -6.049 4.386 15.881 1.00 91.69 74 GLN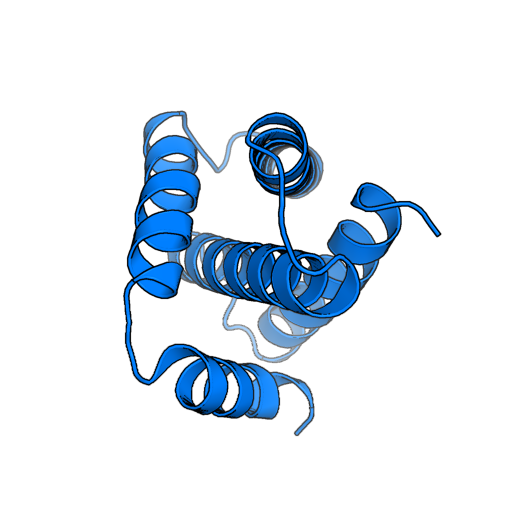 A CA 1
ATOM 594 C C . GLN A 1 74 ? -4.652 3.970 15.408 1.00 91.69 74 GLN A C 1
ATOM 596 O O . GLN A 1 74 ? -4.169 2.915 15.806 1.00 91.69 74 GLN A O 1
ATOM 601 N N . PHE A 1 75 ? -4.014 4.798 14.580 1.00 93.38 75 PHE A N 1
ATOM 602 C CA . PHE A 1 75 ? -2.694 4.554 14.003 1.00 93.38 75 PHE A CA 1
ATOM 603 C C . PHE A 1 75 ? -1.702 5.593 14.507 1.00 93.38 75 PHE A C 1
ATOM 605 O O . PHE A 1 75 ? -2.041 6.767 14.680 1.00 93.38 75 PHE A O 1
ATOM 612 N N . ASN A 1 76 ? -0.470 5.158 14.731 1.00 92.12 76 ASN A N 1
ATOM 613 C CA . ASN A 1 76 ? 0.635 6.011 15.139 1.00 92.12 76 ASN A CA 1
ATOM 614 C C . ASN A 1 76 ? 1.714 6.093 14.043 1.00 92.12 76 ASN A C 1
ATOM 616 O O . ASN A 1 76 ? 1.613 5.498 12.969 1.00 92.12 76 ASN A O 1
ATOM 620 N N . GLN A 1 77 ? 2.767 6.862 14.314 1.00 91.19 77 GLN A N 1
ATOM 621 C CA . GLN A 1 77 ? 3.857 7.064 13.363 1.00 91.19 77 GLN A CA 1
ATOM 622 C C . GLN A 1 77 ? 4.594 5.764 12.997 1.00 91.19 77 GLN A C 1
ATOM 624 O O . GLN A 1 77 ? 4.970 5.599 11.835 1.00 91.19 77 GLN A O 1
ATOM 629 N N . ASP A 1 78 ? 4.779 4.844 13.945 1.00 94.25 78 ASP A N 1
ATOM 630 C CA . ASP A 1 78 ? 5.452 3.565 13.703 1.00 94.25 78 ASP A CA 1
ATOM 631 C C . ASP A 1 78 ? 4.621 2.668 12.776 1.00 94.25 78 ASP A C 1
ATOM 633 O O . ASP A 1 78 ? 5.185 1.986 11.918 1.00 94.25 78 ASP A O 1
ATOM 637 N N . ASP A 1 79 ? 3.288 2.732 12.857 1.00 94.25 79 ASP A N 1
ATOM 638 C CA . ASP A 1 79 ? 2.402 2.017 11.932 1.00 94.25 79 ASP A CA 1
ATOM 639 C C . ASP A 1 79 ? 2.566 2.530 10.493 1.00 94.25 79 ASP A C 1
ATOM 641 O O . ASP A 1 79 ? 2.633 1.745 9.545 1.00 94.25 79 ASP A O 1
ATOM 645 N N . PHE A 1 80 ? 2.701 3.846 10.305 1.00 93.56 80 PHE A N 1
ATOM 646 C CA . PHE A 1 80 ? 2.925 4.428 8.976 1.00 93.56 80 PHE A CA 1
ATOM 647 C C . PHE A 1 80 ? 4.312 4.107 8.418 1.00 93.56 80 PHE A C 1
ATOM 649 O O . PHE A 1 80 ? 4.444 3.823 7.222 1.00 93.56 80 PHE A O 1
ATOM 656 N N . ILE A 1 81 ? 5.339 4.098 9.274 1.00 95.06 81 ILE A N 1
ATOM 657 C CA . ILE A 1 81 ? 6.675 3.613 8.906 1.00 95.06 81 ILE A CA 1
ATOM 658 C C . ILE A 1 81 ? 6.577 2.150 8.466 1.00 95.06 81 ILE A C 1
ATOM 660 O O . ILE A 1 81 ? 7.093 1.790 7.408 1.00 95.06 81 ILE A O 1
ATOM 664 N N . GLN A 1 82 ? 5.830 1.330 9.206 1.00 95.88 82 GLN A N 1
ATOM 665 C CA . GLN A 1 82 ? 5.632 -0.072 8.872 1.00 95.88 82 GLN A CA 1
ATOM 666 C C . GLN A 1 82 ? 4.921 -0.261 7.523 1.00 95.88 82 GLN A C 1
ATOM 668 O O . GLN A 1 82 ? 5.358 -1.097 6.729 1.00 95.88 82 GLN A O 1
ATOM 673 N N . VAL A 1 83 ? 3.865 0.510 7.228 1.00 96.00 83 VAL A N 1
ATOM 674 C CA . VAL A 1 83 ? 3.189 0.465 5.917 1.00 96.00 83 VAL A CA 1
ATOM 675 C C . VAL A 1 83 ? 4.188 0.753 4.801 1.00 96.00 83 VAL A C 1
ATOM 677 O O . VAL A 1 83 ? 4.256 -0.009 3.832 1.00 96.00 83 VAL A O 1
ATOM 680 N N . LYS A 1 84 ? 4.988 1.816 4.939 1.00 96.25 84 LYS A N 1
ATOM 681 C CA . LYS A 1 84 ? 6.009 2.198 3.955 1.00 96.25 84 LYS A CA 1
ATOM 682 C C . LYS A 1 84 ? 7.045 1.094 3.759 1.00 96.25 84 LYS A C 1
ATOM 684 O O . LYS A 1 84 ? 7.267 0.670 2.624 1.00 96.25 84 LYS A O 1
ATOM 689 N N . ASP A 1 85 ? 7.663 0.628 4.836 1.00 97.19 85 ASP A N 1
ATOM 690 C CA . ASP A 1 85 ? 8.778 -0.313 4.759 1.00 97.19 85 ASP A CA 1
ATOM 691 C C . ASP A 1 85 ? 8.329 -1.652 4.173 1.00 97.19 85 ASP A C 1
ATOM 693 O O . ASP A 1 85 ? 8.940 -2.136 3.217 1.00 97.19 85 ASP A O 1
ATOM 697 N N . LYS A 1 86 ? 7.194 -2.189 4.640 1.00 97.12 86 LYS A N 1
ATOM 698 C CA . LYS A 1 86 ? 6.631 -3.432 4.096 1.00 97.12 86 LYS A CA 1
ATOM 699 C C . LYS A 1 86 ? 6.209 -3.288 2.634 1.00 97.12 86 LYS A C 1
ATOM 701 O O . LYS A 1 86 ? 6.370 -4.225 1.859 1.00 97.12 86 LYS A O 1
ATOM 706 N N . THR A 1 87 ? 5.701 -2.121 2.228 1.00 97.38 87 THR A N 1
ATOM 707 C CA . THR A 1 87 ? 5.350 -1.858 0.819 1.00 97.38 87 THR A CA 1
ATOM 708 C C . THR A 1 87 ? 6.579 -1.964 -0.078 1.00 97.38 87 THR A C 1
ATOM 710 O O . THR A 1 87 ? 6.552 -2.640 -1.106 1.00 97.38 87 THR A O 1
ATOM 713 N N . LEU A 1 88 ? 7.676 -1.313 0.316 1.00 96.12 88 LEU A N 1
ATOM 714 C CA . LEU A 1 88 ? 8.922 -1.333 -0.447 1.00 96.12 88 LEU A CA 1
ATOM 715 C C . LEU A 1 88 ? 9.613 -2.700 -0.388 1.00 96.12 88 LEU A C 1
ATOM 717 O O . LEU A 1 88 ? 10.298 -3.080 -1.335 1.00 96.12 88 LEU A O 1
ATOM 721 N N . GLU A 1 89 ? 9.444 -3.440 0.706 1.00 96.75 89 GLU A N 1
ATOM 722 C CA . GLU A 1 89 ? 9.932 -4.810 0.842 1.00 96.75 89 GLU A CA 1
ATOM 723 C C . GLU A 1 89 ? 9.192 -5.778 -0.087 1.00 96.75 89 GLU A C 1
ATOM 725 O O . GLU A 1 89 ? 9.847 -6.533 -0.805 1.00 96.75 89 GLU A O 1
ATOM 730 N N . LEU A 1 90 ? 7.857 -5.703 -0.162 1.00 96.62 90 LEU A N 1
ATOM 731 C CA . LEU A 1 90 ? 7.057 -6.532 -1.072 1.00 96.62 90 LEU A CA 1
ATOM 732 C C . LEU A 1 90 ? 7.510 -6.401 -2.528 1.00 96.62 90 LEU A C 1
ATOM 734 O O . LEU A 1 90 ? 7.604 -7.399 -3.237 1.00 96.62 90 LEU A O 1
ATOM 738 N N . LEU A 1 91 ? 7.845 -5.187 -2.966 1.00 95.44 91 LEU A N 1
ATOM 739 C CA . LEU A 1 91 ? 8.307 -4.922 -4.333 1.00 95.44 91 LEU A CA 1
ATOM 740 C C . LEU A 1 91 ? 9.642 -5.600 -4.678 1.00 95.44 91 LEU A C 1
ATOM 742 O O . LEU A 1 91 ? 9.970 -5.729 -5.857 1.00 95.44 91 LEU A O 1
ATOM 746 N N . LYS A 1 92 ? 10.421 -6.030 -3.677 1.00 94.81 92 LYS A N 1
ATOM 747 C CA . LYS A 1 92 ? 11.680 -6.765 -3.877 1.00 94.81 92 LYS A CA 1
ATOM 748 C C . LYS A 1 92 ? 11.459 -8.265 -4.077 1.00 94.81 92 LYS A C 1
ATOM 750 O O . LYS A 1 92 ? 12.399 -8.955 -4.468 1.00 94.81 92 LYS A O 1
ATOM 755 N N . ASN A 1 93 ? 10.258 -8.779 -3.803 1.00 94.19 93 ASN A N 1
ATOM 756 C CA . ASN A 1 93 ? 9.943 -10.195 -3.953 1.00 94.19 93 ASN A CA 1
ATOM 757 C C . ASN A 1 93 ? 9.876 -10.582 -5.450 1.00 94.19 93 ASN A C 1
ATOM 759 O O . ASN A 1 93 ? 9.041 -10.045 -6.179 1.00 94.19 93 ASN A O 1
ATOM 763 N N . PRO A 1 94 ? 10.686 -11.547 -5.930 1.00 93.19 94 PRO A N 1
ATOM 764 C CA . PRO A 1 94 ? 10.624 -12.026 -7.314 1.00 93.19 94 PRO A CA 1
ATOM 765 C C . PRO A 1 94 ? 9.270 -12.634 -7.706 1.00 93.19 94 PRO A C 1
ATOM 767 O O . PRO A 1 94 ? 8.913 -12.620 -8.881 1.00 93.19 94 PRO A O 1
ATOM 770 N N . ALA A 1 95 ? 8.522 -13.163 -6.734 1.00 94.69 95 ALA A N 1
ATOM 771 C CA . ALA A 1 95 ? 7.193 -13.737 -6.926 1.00 94.69 95 ALA A CA 1
ATOM 772 C C . ALA A 1 95 ? 6.057 -12.712 -6.743 1.00 94.69 95 ALA A C 1
ATOM 774 O O . ALA A 1 95 ? 4.887 -13.084 -6.818 1.00 94.69 95 ALA A O 1
ATOM 775 N N . PHE A 1 96 ? 6.383 -11.423 -6.555 1.00 95.62 96 PHE A N 1
ATOM 776 C CA . PHE A 1 96 ? 5.417 -10.372 -6.227 1.00 95.62 96 PHE A CA 1
ATOM 777 C C . PHE A 1 96 ? 4.178 -10.384 -7.127 1.00 95.62 96 PHE A C 1
ATOM 779 O O . PHE A 1 96 ? 3.063 -10.378 -6.617 1.00 95.62 96 PHE A O 1
ATOM 786 N N . ASP A 1 97 ? 4.363 -10.434 -8.452 1.00 93.94 97 ASP A N 1
ATOM 787 C CA . ASP A 1 97 ? 3.258 -10.339 -9.415 1.00 93.94 97 ASP A CA 1
ATOM 788 C C . ASP A 1 97 ? 2.254 -11.503 -9.276 1.00 93.94 97 ASP A C 1
ATOM 790 O O . ASP A 1 97 ? 1.063 -11.322 -9.529 1.00 93.94 97 ASP A O 1
ATOM 794 N N . GLN A 1 98 ? 2.709 -12.685 -8.848 1.00 94.81 98 GLN A N 1
ATOM 795 C CA . GLN A 1 98 ? 1.846 -13.835 -8.571 1.00 94.81 98 GLN A CA 1
ATOM 796 C C . GLN A 1 98 ? 1.201 -13.715 -7.186 1.00 94.81 98 GLN A C 1
ATOM 798 O O . GLN A 1 98 ? -0.016 -13.866 -7.053 1.00 94.81 98 GLN A O 1
ATOM 803 N N . ASP A 1 99 ? 2.005 -13.416 -6.167 1.00 94.94 99 ASP A N 1
ATOM 804 C CA . ASP A 1 99 ? 1.568 -13.369 -4.771 1.00 94.94 99 ASP A CA 1
ATOM 805 C C . ASP A 1 99 ? 0.496 -12.294 -4.554 1.00 94.94 99 ASP A C 1
ATOM 807 O O . ASP A 1 99 ? -0.504 -12.525 -3.873 1.00 94.94 99 ASP A O 1
ATOM 811 N N . ILE A 1 100 ? 0.651 -11.134 -5.197 1.00 95.44 100 ILE A N 1
ATOM 812 C CA . ILE A 1 100 ? -0.290 -10.018 -5.076 1.00 95.44 100 ILE A CA 1
ATOM 813 C C . ILE A 1 100 ? -1.644 -10.319 -5.730 1.00 95.44 100 ILE A C 1
ATOM 815 O O . ILE A 1 100 ? -2.690 -9.899 -5.233 1.00 95.44 100 ILE A O 1
ATOM 819 N N . GLN A 1 101 ? -1.651 -11.084 -6.825 1.00 93.62 101 GLN A N 1
ATOM 820 C CA . GLN A 1 101 ? -2.893 -11.532 -7.451 1.00 93.62 101 GLN A CA 1
ATOM 821 C C . GLN A 1 101 ? -3.626 -12.522 -6.554 1.00 93.62 101 GLN A C 1
ATOM 823 O O . GLN A 1 101 ? -4.840 -12.411 -6.392 1.00 93.62 101 GLN A O 1
ATOM 828 N 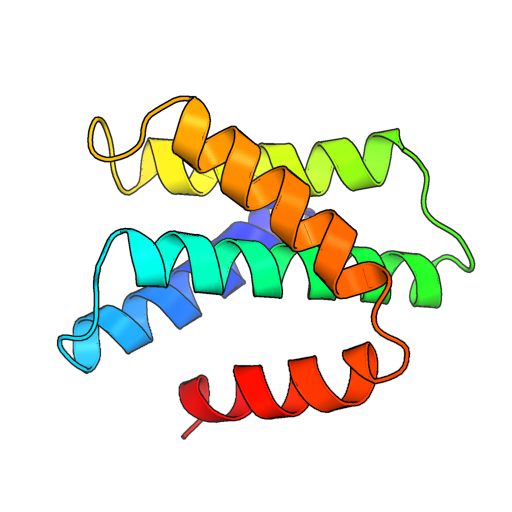N . GLU A 1 102 ? -2.903 -13.476 -5.962 1.00 94.69 102 GLU A N 1
ATOM 829 C CA . GLU A 1 102 ? -3.493 -14.437 -5.032 1.00 94.69 102 GLU A CA 1
ATOM 830 C C . GLU A 1 102 ? -4.049 -13.736 -3.792 1.00 94.69 102 GLU A C 1
ATOM 832 O O . GLU A 1 102 ? -5.186 -13.993 -3.395 1.00 94.69 102 GLU A O 1
ATOM 837 N N . TYR A 1 103 ? -3.306 -12.763 -3.259 1.00 94.94 103 TYR A N 1
ATOM 838 C CA . TYR A 1 103 ? -3.754 -11.930 -2.154 1.00 94.94 103 TYR A CA 1
ATOM 839 C C . TYR A 1 103 ? -5.098 -11.257 -2.446 1.00 94.94 103 TYR A C 1
ATOM 841 O O . TYR A 1 103 ? -6.014 -11.340 -1.629 1.00 94.94 103 TYR A O 1
ATOM 849 N N . PHE A 1 104 ? -5.263 -10.609 -3.603 1.00 94.50 104 PHE A N 1
ATOM 850 C CA . PHE A 1 104 ? -6.495 -9.867 -3.872 1.00 94.50 104 PHE A CA 1
ATOM 851 C C . PHE A 1 104 ? -7.709 -10.749 -4.170 1.00 94.50 104 PHE A C 1
ATOM 853 O O . PHE A 1 104 ? -8.835 -10.313 -3.922 1.00 94.50 104 PHE A O 1
ATOM 860 N N . LYS A 1 105 ? -7.527 -11.996 -4.629 1.00 93.69 105 LYS A N 1
ATOM 861 C CA . LYS A 1 105 ? -8.649 -12.915 -4.910 1.00 93.69 105 LYS A CA 1
ATOM 862 C C . LYS A 1 105 ? -9.592 -13.084 -3.718 1.00 93.69 105 LYS A C 1
ATOM 864 O O . LYS A 1 105 ? -10.799 -13.178 -3.924 1.00 93.69 105 LYS A O 1
ATOM 869 N N . GLN A 1 106 ? -9.083 -13.046 -2.485 1.00 89.50 106 GLN A N 1
ATOM 870 C CA . GLN A 1 106 ? -9.896 -13.217 -1.272 1.00 89.50 106 GLN A CA 1
ATOM 871 C C . GLN A 1 106 ? -10.967 -12.123 -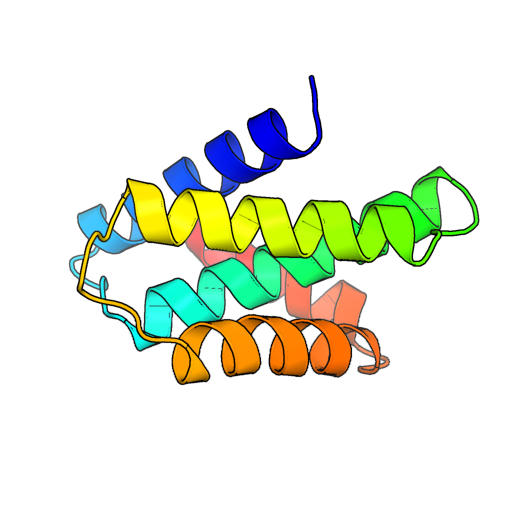1.061 1.00 89.50 106 GLN A C 1
ATOM 873 O O . GLN A 1 106 ? -11.905 -12.314 -0.279 1.00 89.50 106 GLN A O 1
ATOM 878 N N . PHE A 1 107 ? -10.833 -10.972 -1.732 1.00 89.56 107 PHE A N 1
ATOM 879 C CA . PHE A 1 107 ? -11.767 -9.845 -1.633 1.00 89.56 107 PHE A CA 1
ATOM 880 C C . PHE A 1 107 ? -12.862 -9.866 -2.711 1.00 89.56 107 PHE A C 1
ATOM 882 O O . PHE A 1 107 ? -13.915 -9.251 -2.527 1.00 89.56 107 PHE A O 1
ATOM 889 N N . TYR A 1 108 ? -12.644 -10.612 -3.799 1.00 85.50 108 TYR A N 1
ATOM 890 C CA . TYR A 1 108 ? -13.573 -10.736 -4.931 1.00 85.50 108 TYR A CA 1
ATOM 891 C C . TYR A 1 108 ? -14.395 -12.034 -4.923 1.00 85.50 108 TYR A C 1
ATOM 893 O O . TYR A 1 108 ? -15.245 -12.217 -5.792 1.00 85.50 108 TYR A O 1
ATOM 901 N N . GLN A 1 109 ? -14.153 -12.907 -3.942 1.00 68.62 109 GLN A N 1
ATOM 902 C CA . GLN A 1 109 ? -15.019 -14.034 -3.582 1.00 68.62 109 GLN A CA 1
ATOM 903 C C . GLN A 1 109 ? -16.167 -13.561 -2.682 1.00 68.62 109 GLN A C 1
ATOM 905 O O . GLN A 1 109 ? -17.286 -14.082 -2.863 1.00 68.62 109 GLN A O 1
#

Secondary structure (DSSP, 8-state):
--HHHHHHHHHHHHHHHHHHTT---HHHHHHHHHHHHHHHHHHHHHHHTS--HHHHHHHHHHHHHHHHHHSTTS--HHHHHHHHHHHHHHTT-TTHHHHHHHHHHHHH-

pLDDT: mean 92.94, std 4.54, range [66.56, 97.38]

Foldseek 3Di:
DDLLVVLLVQLCLQQVLCVVVVNDDLVSLLVSLLLSLLVVQVVCCVVVVHDDPVRSVVSLVSSVVNCCVPPPPPDDPVSSVSSSVSSVVLNPDPCNVVVSVVVCVVSVD

Sequence (109 aa):
MTVQELINQQMDHFIGKLIAKNQISIEKVIEVATHTGAYLIRNRHIQNKGISEEEIAMVLQSLIDFINHNFENQFNQDDFIQVKDKTLELLKNPAFDQDIQEYFKQFYQ

Radius of gyration: 13.29 Å; chains: 1; bounding box: 30×26×34 Å